Protein AF-A0A317D4A7-F1 (afdb_monomer_lite)

pLDDT: mean 73.45, std 16.97, range [41.97, 97.81]

Organism: NCBI:txid2202421

Structure (mmCIF, N/CA/C/O backbone):
data_AF-A0A317D4A7-F1
#
_entry.id   AF-A0A317D4A7-F1
#
loop_
_atom_site.group_PDB
_atom_site.id
_atom_site.type_sym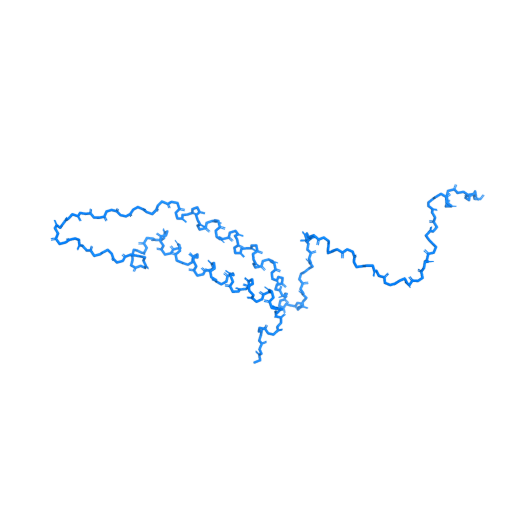bol
_atom_site.label_atom_id
_atom_site.label_alt_id
_atom_site.label_comp_id
_atom_site.label_asym_id
_atom_site.label_entity_id
_atom_site.label_seq_id
_atom_site.pdbx_PDB_ins_code
_atom_site.Cartn_x
_atom_site.Cartn_y
_atom_site.Cartn_z
_atom_site.occupancy
_atom_site.B_iso_or_equiv
_atom_site.auth_seq_id
_atom_site.auth_comp_id
_atom_site.auth_asym_id
_atom_site.auth_atom_id
_atom_site.pdbx_PDB_model_num
ATOM 1 N N . MET A 1 1 ? -6.565 1.800 -26.435 1.00 41.97 1 MET A N 1
ATOM 2 C CA . MET A 1 1 ? -5.123 1.531 -26.648 1.00 41.97 1 MET A CA 1
ATOM 3 C C . MET A 1 1 ? -4.598 0.991 -25.327 1.00 41.97 1 MET A C 1
ATOM 5 O O . MET A 1 1 ? -4.906 1.584 -24.308 1.00 41.97 1 MET A O 1
ATOM 9 N N . ASN A 1 2 ? -3.990 -0.195 -25.302 1.00 51.84 2 ASN A N 1
ATOM 10 C CA . ASN A 1 2 ? -3.835 -0.979 -24.070 1.00 51.84 2 ASN A CA 1
ATOM 11 C C . ASN A 1 2 ? -2.650 -0.459 -23.227 1.00 51.84 2 ASN A C 1
ATOM 13 O O . ASN A 1 2 ? -1.534 -0.944 -23.383 1.00 51.84 2 ASN A O 1
ATOM 17 N N . GLU A 1 3 ? -2.873 0.537 -22.365 1.00 59.91 3 GLU A N 1
ATOM 18 C CA . GLU A 1 3 ? -1.849 1.152 -21.492 1.00 59.91 3 GLU A CA 1
ATOM 19 C C . GLU A 1 3 ? -1.125 0.131 -20.596 1.00 59.91 3 GLU A C 1
ATOM 21 O O . GLU A 1 3 ? 0.041 0.304 -20.255 1.00 59.91 3 GLU A O 1
ATOM 26 N N . LEU A 1 4 ? -1.756 -1.012 -20.309 1.00 58.47 4 LEU A N 1
ATOM 27 C CA . LEU A 1 4 ? -1.154 -2.125 -19.569 1.00 58.47 4 LEU A CA 1
ATOM 28 C C . LEU A 1 4 ? -0.111 -2.918 -20.378 1.00 58.47 4 LEU A C 1
ATOM 30 O O . LEU A 1 4 ? 0.646 -3.707 -19.807 1.00 58.47 4 LEU A O 1
ATOM 34 N N . ALA A 1 5 ? -0.043 -2.747 -21.704 1.00 60.28 5 ALA A N 1
ATOM 35 C CA . ALA A 1 5 ? 0.919 -3.444 -22.565 1.00 60.28 5 ALA A CA 1
ATOM 36 C C . ALA A 1 5 ? 2.378 -3.060 -22.268 1.00 60.28 5 ALA A C 1
ATOM 38 O O . ALA A 1 5 ? 3.282 -3.817 -22.611 1.00 60.28 5 ALA A O 1
ATOM 39 N N . GLN A 1 6 ? 2.607 -1.930 -21.591 1.00 76.19 6 GLN A N 1
ATOM 40 C CA . GLN A 1 6 ? 3.945 -1.499 -21.194 1.00 76.19 6 GLN A CA 1
ATOM 41 C C . GLN A 1 6 ? 4.535 -2.315 -20.034 1.00 76.19 6 GLN A C 1
ATOM 43 O O . GLN A 1 6 ? 5.753 -2.305 -19.854 1.00 76.19 6 GLN A O 1
ATOM 48 N N . PHE A 1 7 ? 3.706 -3.005 -19.244 1.00 84.12 7 PHE A N 1
ATOM 49 C CA . PHE A 1 7 ? 4.157 -3.783 -18.091 1.00 84.12 7 PHE A CA 1
ATOM 50 C C . PHE A 1 7 ? 4.328 -5.255 -18.450 1.00 84.12 7 PHE A C 1
ATOM 52 O O . PHE A 1 7 ? 3.414 -5.888 -18.996 1.00 84.12 7 PHE A O 1
ATOM 59 N N . ASN A 1 8 ? 5.487 -5.812 -18.099 1.00 88.50 8 ASN A N 1
ATOM 60 C CA . ASN A 1 8 ? 5.727 -7.247 -18.213 1.00 88.50 8 ASN A CA 1
ATOM 61 C C . ASN A 1 8 ? 4.857 -8.035 -17.199 1.00 88.50 8 ASN A C 1
ATOM 63 O O . ASN A 1 8 ? 4.294 -7.439 -16.279 1.00 88.50 8 ASN A O 1
ATOM 67 N N . PRO A 1 9 ? 4.727 -9.371 -17.327 1.00 89.62 9 PRO A N 1
ATOM 68 C CA . PRO A 1 9 ? 3.865 -10.153 -16.439 1.00 89.62 9 PRO A CA 1
ATOM 69 C C . PRO A 1 9 ? 4.173 -9.998 -14.942 1.00 89.62 9 PRO A C 1
ATOM 71 O O . PRO A 1 9 ? 3.247 -9.923 -14.143 1.00 89.62 9 PRO A O 1
ATOM 74 N N . ALA A 1 10 ? 5.448 -9.897 -14.555 1.00 88.56 10 ALA A N 1
ATOM 75 C CA . ALA A 1 10 ? 5.834 -9.716 -13.155 1.00 88.56 10 ALA A CA 1
ATOM 76 C C . ALA A 1 10 ? 5.484 -8.309 -12.637 1.00 88.56 10 ALA A C 1
ATOM 78 O O . ALA A 1 10 ? 4.985 -8.165 -11.525 1.00 88.56 10 ALA A O 1
ATOM 79 N N . GLU A 1 11 ? 5.686 -7.275 -13.457 1.00 90.62 11 GLU A N 1
ATOM 80 C CA . GLU A 1 11 ? 5.295 -5.895 -13.141 1.00 90.62 11 GLU A CA 1
ATOM 81 C C . GLU A 1 11 ? 3.773 -5.763 -12.970 1.00 90.62 11 GLU A C 1
ATOM 83 O O . GLU A 1 11 ? 3.320 -5.019 -12.109 1.00 90.62 11 GLU A O 1
ATOM 88 N N . ARG A 1 12 ? 2.970 -6.520 -13.728 1.00 92.75 12 ARG A N 1
ATOM 89 C CA . ARG A 1 12 ? 1.504 -6.518 -13.574 1.00 92.75 12 ARG A CA 1
ATOM 90 C C . ARG A 1 12 ? 1.051 -7.078 -12.229 1.00 92.75 12 ARG A C 1
ATOM 92 O O . ARG A 1 12 ? 0.163 -6.498 -11.620 1.00 92.75 12 ARG A O 1
ATOM 99 N N . VAL A 1 13 ? 1.678 -8.157 -11.758 1.00 94.44 13 VAL A N 1
ATOM 100 C CA . VAL A 1 13 ? 1.389 -8.718 -10.426 1.00 94.44 13 VAL A CA 1
ATOM 101 C C . VAL A 1 13 ? 1.747 -7.706 -9.339 1.00 94.44 13 VAL A C 1
ATOM 103 O O . VAL A 1 13 ? 0.955 -7.457 -8.441 1.00 94.44 13 VAL A O 1
ATOM 106 N N . ILE A 1 14 ? 2.911 -7.060 -9.449 1.00 94.00 14 ILE A N 1
ATOM 107 C CA . ILE A 1 14 ? 3.328 -6.011 -8.507 1.00 94.00 14 ILE A CA 1
ATOM 108 C C . ILE A 1 14 ? 2.334 -4.843 -8.503 1.00 94.00 14 ILE A C 1
ATOM 110 O O . ILE A 1 14 ? 2.005 -4.328 -7.437 1.00 94.00 14 ILE A O 1
ATOM 114 N N . LEU A 1 15 ? 1.864 -4.423 -9.680 1.00 93.94 15 LEU A N 1
ATOM 115 C CA . LEU A 1 15 ? 0.864 -3.368 -9.812 1.00 93.94 15 LEU A CA 1
ATOM 116 C C . LEU A 1 15 ? -0.456 -3.761 -9.141 1.00 93.94 15 LEU A C 1
ATOM 118 O O . LEU A 1 15 ? -1.020 -2.958 -8.408 1.00 93.94 15 LEU A O 1
ATOM 122 N N . GLU A 1 16 ? -0.919 -4.994 -9.342 1.00 95.94 16 GLU A N 1
ATOM 123 C CA . GLU A 1 16 ? -2.133 -5.497 -8.698 1.00 95.94 16 GLU A CA 1
ATOM 124 C C . GLU A 1 16 ? -2.004 -5.512 -7.169 1.00 95.94 16 GLU A C 1
ATOM 126 O O . GLU A 1 16 ? -2.894 -5.029 -6.468 1.00 95.94 16 GLU A O 1
ATOM 131 N N . GLU A 1 17 ? -0.879 -5.992 -6.633 1.00 96.94 17 GLU A N 1
ATOM 132 C CA . GLU A 1 17 ? -0.645 -5.960 -5.186 1.00 96.94 17 GLU A CA 1
ATOM 133 C C . GLU A 1 17 ? -0.536 -4.524 -4.653 1.00 96.94 17 GLU A C 1
ATOM 135 O O . GLU A 1 17 ? -1.017 -4.238 -3.557 1.00 96.94 17 GLU A O 1
ATOM 140 N N . ALA A 1 18 ? 0.031 -3.592 -5.427 1.00 96.69 18 ALA A N 1
ATOM 141 C CA . ALA A 1 18 ? 0.047 -2.178 -5.062 1.00 96.69 18 ALA A CA 1
ATOM 142 C C . ALA A 1 18 ? -1.377 -1.602 -4.967 1.00 96.69 18 ALA A C 1
ATOM 144 O O . ALA A 1 18 ? -1.684 -0.925 -3.987 1.00 96.69 18 ALA A O 1
ATOM 145 N N . CYS A 1 19 ? -2.261 -1.920 -5.921 1.00 96.88 19 CYS A N 1
ATOM 146 C CA . CYS A 1 19 ? -3.672 -1.524 -5.866 1.00 96.88 19 CYS A CA 1
ATOM 147 C C . CYS A 1 19 ? -4.370 -2.085 -4.621 1.00 96.88 19 CYS A C 1
ATOM 149 O O . CYS A 1 19 ? -4.988 -1.331 -3.879 1.00 96.88 19 CYS A O 1
ATOM 151 N N . ARG A 1 20 ? -4.185 -3.374 -4.310 1.00 97.06 20 ARG A N 1
ATOM 152 C CA . ARG A 1 20 ? -4.785 -3.988 -3.111 1.00 97.06 20 ARG A CA 1
ATOM 153 C C . ARG A 1 20 ? -4.314 -3.345 -1.805 1.00 97.06 20 ARG A C 1
ATOM 155 O O . ARG A 1 20 ? -5.070 -3.296 -0.837 1.00 97.06 20 ARG A O 1
ATOM 162 N N . ILE A 1 21 ? -3.059 -2.894 -1.742 1.00 97.81 21 ILE A N 1
ATOM 163 C CA . ILE A 1 21 ? -2.551 -2.167 -0.570 1.00 97.81 21 ILE A CA 1
ATOM 164 C C . ILE A 1 21 ? -3.151 -0.763 -0.499 1.00 97.81 21 ILE A C 1
ATOM 166 O O .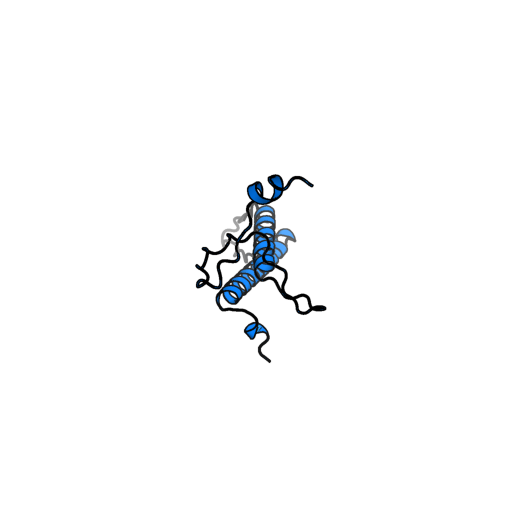 ILE A 1 21 ? -3.477 -0.324 0.601 1.00 97.81 21 ILE A O 1
ATOM 170 N N . ALA A 1 22 ? -3.325 -0.079 -1.632 1.00 97.12 22 ALA A N 1
ATOM 171 C CA . ALA A 1 22 ? -4.010 1.211 -1.665 1.00 97.12 22 ALA A CA 1
ATOM 172 C C . ALA A 1 22 ? -5.449 1.089 -1.131 1.00 97.12 22 ALA A C 1
ATOM 174 O O . ALA A 1 22 ? -5.794 1.787 -0.183 1.00 97.12 22 ALA A O 1
ATOM 175 N N . ASP A 1 23 ? -6.221 0.107 -1.607 1.00 95.81 23 ASP A N 1
ATOM 176 C CA . ASP A 1 23 ? -7.593 -0.136 -1.130 1.00 95.81 23 ASP A CA 1
ATOM 177 C C . ASP A 1 23 ? -7.642 -0.412 0.388 1.00 95.81 23 ASP A C 1
ATOM 179 O O . ASP A 1 23 ? -8.553 0.010 1.110 1.00 95.81 23 ASP A O 1
ATOM 183 N N . ARG A 1 24 ? -6.641 -1.132 0.911 1.00 93.50 24 ARG A N 1
ATOM 184 C CA . ARG A 1 24 ? -6.540 -1.420 2.347 1.00 93.50 24 ARG A CA 1
ATOM 185 C C . ARG A 1 24 ? -6.149 -0.186 3.163 1.00 93.50 24 ARG A C 1
ATOM 187 O O . ARG A 1 24 ? -6.617 -0.051 4.291 1.00 93.50 24 ARG A O 1
ATOM 194 N N . LEU A 1 25 ? -5.335 0.713 2.613 1.00 95.00 25 LEU A N 1
ATOM 195 C CA . LEU A 1 25 ? -5.027 1.998 3.241 1.00 95.00 25 LEU A CA 1
ATOM 196 C C . LEU A 1 25 ? -6.259 2.897 3.309 1.00 95.00 25 LEU A C 1
ATOM 198 O O . LEU A 1 25 ? -6.496 3.460 4.371 1.00 95.00 25 LEU A O 1
ATOM 202 N N . ASP A 1 26 ? -7.074 2.959 2.254 1.00 92.88 26 ASP A N 1
ATOM 203 C CA . ASP A 1 26 ? -8.346 3.700 2.271 1.00 92.88 26 ASP A CA 1
ATOM 204 C C . ASP A 1 26 ? -9.277 3.163 3.362 1.00 92.88 26 ASP A C 1
ATOM 206 O O . ASP A 1 26 ? -9.916 3.900 4.111 1.00 92.88 26 ASP A O 1
ATOM 210 N N . THR A 1 27 ? -9.293 1.842 3.495 1.00 88.44 27 THR A N 1
ATOM 211 C CA . THR A 1 27 ? -10.044 1.142 4.529 1.00 88.44 27 THR A CA 1
ATOM 212 C C . THR A 1 27 ? -9.531 1.478 5.940 1.00 88.44 27 THR A C 1
ATOM 214 O O . THR A 1 27 ? -10.325 1.687 6.851 1.00 88.44 27 THR A O 1
ATOM 217 N N . LEU A 1 28 ? -8.211 1.556 6.144 1.00 88.50 28 LEU A N 1
ATOM 218 C CA . LEU A 1 28 ? -7.613 1.970 7.421 1.00 88.50 28 LEU A CA 1
ATOM 219 C C . LEU A 1 28 ? -7.826 3.463 7.712 1.00 88.50 28 LEU A C 1
ATOM 221 O O . LEU A 1 28 ? -7.964 3.845 8.872 1.00 88.50 28 LEU A O 1
ATOM 225 N N . ASP A 1 29 ? -7.873 4.309 6.688 1.00 89.81 29 ASP A N 1
ATOM 226 C CA . ASP A 1 29 ? -8.120 5.743 6.834 1.00 89.81 29 ASP A CA 1
ATOM 227 C C . ASP A 1 29 ? -9.550 6.034 7.309 1.00 89.81 29 ASP A C 1
ATOM 229 O O . ASP A 1 29 ? -9.749 6.813 8.245 1.00 89.81 29 ASP A O 1
ATOM 233 N N . GLN A 1 30 ? -10.546 5.313 6.781 1.00 85.38 30 GLN A N 1
ATOM 234 C CA . GLN A 1 30 ? -11.938 5.375 7.270 1.00 85.38 30 GLN A CA 1
ATOM 235 C C . GLN A 1 30 ? -12.040 5.096 8.776 1.00 85.38 30 GLN A C 1
ATOM 237 O O . GLN A 1 30 ? -12.895 5.612 9.487 1.00 85.38 30 GLN A O 1
ATOM 242 N N . VAL A 1 31 ? -11.114 4.312 9.302 1.00 81.69 31 VAL A N 1
ATOM 243 C CA . VAL A 1 31 ? -11.159 3.830 10.683 1.00 81.69 31 VAL A CA 1
ATOM 244 C C . VAL A 1 31 ? -10.475 4.795 11.600 1.00 81.69 31 VAL A C 1
ATOM 246 O O . VAL A 1 31 ? -10.986 5.114 12.669 1.00 81.69 31 VAL A O 1
ATOM 249 N N . LEU A 1 32 ? -9.311 5.266 11.168 1.00 82.81 32 LEU A N 1
ATOM 250 C CA . LEU A 1 32 ? -8.575 6.297 11.872 1.00 82.81 32 LEU A CA 1
ATOM 251 C C . LEU A 1 32 ? -9.358 7.613 11.900 1.00 82.81 32 LEU A C 1
ATOM 253 O O . LEU A 1 32 ? -9.246 8.353 12.874 1.00 82.81 32 LEU A O 1
ATOM 257 N N . SER A 1 33 ? -10.181 7.879 10.883 1.00 84.56 33 SER A N 1
ATOM 258 C CA . SER A 1 33 ? -11.102 9.020 10.853 1.00 84.56 33 SER A CA 1
ATOM 259 C C . SER A 1 33 ? -12.376 8.811 11.684 1.00 84.56 33 SER A C 1
ATOM 261 O O . SER A 1 33 ? -13.115 9.768 11.911 1.00 84.56 33 SER A O 1
ATOM 263 N N . GLY A 1 34 ? -12.608 7.602 12.207 1.00 71.25 34 GLY A N 1
ATOM 264 C CA . GLY A 1 34 ? -13.751 7.294 13.063 1.00 71.25 34 GLY A CA 1
ATOM 265 C C . GLY A 1 34 ? -15.062 7.066 12.308 1.00 71.25 34 GLY A C 1
ATOM 266 O O . GLY A 1 34 ? -16.124 7.093 12.934 1.00 71.25 34 GLY A O 1
ATOM 267 N N . ASP A 1 35 ? -15.020 6.817 10.995 1.00 69.88 35 ASP A N 1
ATOM 268 C CA . ASP A 1 35 ? -16.191 6.40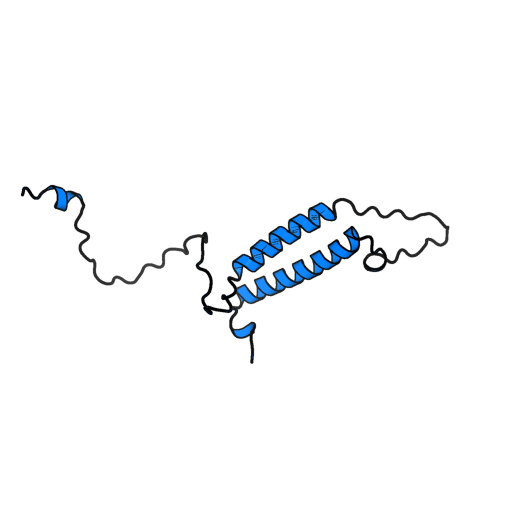6 10.221 1.00 69.88 35 ASP A CA 1
ATOM 269 C C . ASP A 1 35 ? -16.558 4.947 10.542 1.00 69.88 35 ASP A C 1
ATOM 271 O O . ASP A 1 35 ? -16.208 3.983 9.856 1.00 69.88 35 ASP A O 1
ATOM 275 N N . ALA A 1 36 ? -17.295 4.784 11.641 1.00 54.41 36 ALA A N 1
ATOM 276 C CA . ALA A 1 36 ? -17.772 3.495 12.129 1.00 54.41 36 ALA A CA 1
ATOM 277 C C . ALA A 1 36 ? -18.723 2.783 11.146 1.00 54.41 36 ALA A C 1
ATOM 279 O O . ALA A 1 36 ? -18.940 1.574 11.271 1.00 54.41 36 ALA A O 1
ATOM 280 N N . SER A 1 37 ? -19.294 3.501 10.168 1.00 57.25 37 SER A N 1
ATOM 281 C CA . SER A 1 37 ? -20.247 2.931 9.211 1.00 57.25 37 SER A CA 1
ATOM 282 C C . SER A 1 37 ? -19.581 2.035 8.158 1.00 57.25 37 SER A C 1
ATOM 284 O O . SER A 1 37 ? -20.238 1.133 7.627 1.00 57.25 37 SER A O 1
ATOM 286 N N . GLY A 1 38 ? -18.278 2.227 7.914 1.00 51.62 38 GLY A N 1
ATOM 287 C CA . GLY A 1 38 ? -17.509 1.496 6.906 1.00 51.62 38 GLY A CA 1
ATOM 288 C C . GLY A 1 38 ? -17.030 0.103 7.332 1.00 51.62 38 GLY A C 1
ATOM 289 O O . GLY A 1 38 ? -16.812 -0.747 6.469 1.00 51.62 38 GLY A O 1
ATOM 290 N N . TRP A 1 39 ? -16.892 -0.177 8.638 1.00 55.19 39 TRP A N 1
ATOM 291 C CA . TRP A 1 39 ? -16.100 -1.337 9.089 1.00 55.19 39 TRP A CA 1
ATOM 292 C C . TRP A 1 39 ? -16.833 -2.454 9.824 1.00 55.19 39 TRP A C 1
ATOM 294 O O . TRP A 1 39 ? -16.534 -3.624 9.589 1.00 55.19 39 TRP A O 1
ATOM 304 N N . MET A 1 40 ? -17.818 -2.154 10.670 1.00 50.47 40 MET A N 1
ATOM 305 C CA . MET A 1 40 ? -18.566 -3.203 11.368 1.00 50.47 40 MET A CA 1
ATOM 306 C C . MET A 1 40 ? -20.007 -2.783 11.626 1.00 50.47 40 MET A C 1
ATOM 308 O O . MET A 1 40 ? -20.295 -1.867 12.388 1.00 50.47 40 MET A O 1
ATOM 312 N N . ARG A 1 41 ? -20.944 -3.541 11.051 1.00 50.94 41 ARG A N 1
ATOM 313 C CA . ARG A 1 41 ? -22.351 -3.491 11.449 1.00 50.94 41 ARG A CA 1
ATOM 314 C C . ARG A 1 41 ? -22.525 -4.398 12.667 1.00 50.94 41 ARG A C 1
ATOM 316 O O . ARG A 1 41 ? -22.813 -5.585 12.526 1.00 50.94 41 ARG A O 1
ATOM 323 N N . LEU A 1 42 ? -22.297 -3.859 13.862 1.00 51.78 42 LEU A N 1
ATOM 324 C CA . LEU A 1 42 ? -22.589 -4.562 15.112 1.00 51.78 42 LEU A CA 1
ATOM 325 C C . LEU A 1 42 ? -24.103 -4.800 15.197 1.00 51.78 42 LEU A C 1
ATOM 327 O O . LEU A 1 42 ? -24.892 -3.863 15.311 1.00 51.78 42 LEU A O 1
ATOM 331 N N . LYS A 1 43 ? -24.530 -6.063 15.101 1.00 51.94 43 LYS A N 1
ATOM 332 C CA . LYS A 1 43 ? -25.894 -6.445 15.479 1.00 51.94 43 LYS A CA 1
ATOM 333 C C . LYS A 1 43 ? -25.962 -6.407 17.002 1.00 51.94 43 LYS A C 1
ATOM 335 O O . LYS A 1 43 ? -25.195 -7.110 17.652 1.00 51.94 43 LYS A O 1
ATOM 340 N N . GLN A 1 44 ? -26.858 -5.589 17.551 1.00 53.22 44 GLN A N 1
ATOM 341 C CA . GLN A 1 44 ? -27.122 -5.588 18.988 1.00 53.22 44 GLN A CA 1
ATOM 342 C C . GLN A 1 44 ? -27.542 -6.996 19.430 1.00 53.22 44 GLN A C 1
ATOM 344 O O . GLN A 1 44 ? -28.358 -7.641 18.764 1.00 53.22 44 GLN A O 1
ATOM 349 N N . SER A 1 45 ? -26.958 -7.477 20.529 1.00 49.97 45 SER A N 1
ATOM 350 C CA . SER A 1 45 ? -27.429 -8.689 21.199 1.00 49.97 45 SER A CA 1
ATOM 351 C C . SER A 1 45 ? -28.869 -8.463 21.665 1.00 49.97 45 SER A C 1
ATOM 353 O O . SER A 1 45 ? -29.180 -7.381 22.165 1.00 49.97 45 SER A O 1
ATOM 355 N N . GLN A 1 46 ? -29.749 -9.461 21.517 1.00 58.50 46 GLN A N 1
ATOM 356 C CA . GLN A 1 46 ? -31.154 -9.358 21.951 1.00 58.50 46 GLN A CA 1
ATOM 357 C C . GLN A 1 46 ? -31.294 -9.070 23.459 1.00 58.50 46 GLN A C 1
ATOM 359 O O . GLN A 1 46 ? -32.335 -8.577 23.882 1.00 58.50 46 GLN A O 1
ATOM 364 N N . ASP A 1 47 ? -30.228 -9.291 24.235 1.00 66.44 47 ASP A N 1
ATOM 365 C CA . ASP A 1 47 ? -30.194 -9.128 25.692 1.00 66.44 47 ASP A CA 1
ATOM 366 C C . ASP A 1 47 ? -29.636 -7.769 26.167 1.00 66.44 47 ASP A C 1
ATOM 368 O O . ASP A 1 47 ? -29.475 -7.552 27.366 1.00 66.44 47 ASP A O 1
ATOM 372 N N . GLY A 1 48 ? -29.325 -6.838 25.254 1.00 59.41 48 GLY A N 1
ATOM 373 C CA . GLY A 1 48 ? -28.918 -5.469 25.609 1.00 59.41 48 GLY A CA 1
ATOM 374 C C . GLY A 1 48 ? -27.513 -5.323 26.211 1.00 59.41 48 GLY A C 1
ATOM 375 O O . GLY A 1 48 ? -27.180 -4.253 26.717 1.00 59.41 48 GLY A O 1
ATOM 376 N N . SER A 1 49 ? -26.673 -6.361 26.156 1.00 65.94 49 SER A N 1
ATOM 377 C CA . SER A 1 49 ? -25.271 -6.262 26.565 1.00 65.94 49 SER A CA 1
ATOM 378 C C . SER A 1 49 ? -24.441 -5.484 25.535 1.00 65.94 49 SER A C 1
ATOM 380 O O . SER A 1 49 ? -24.476 -5.759 24.334 1.00 65.94 49 SER A O 1
ATOM 382 N N . GLU A 1 50 ? -23.700 -4.487 26.018 1.00 60.94 50 GLU A N 1
ATOM 383 C CA . GLU A 1 50 ? -22.781 -3.669 25.225 1.00 60.94 50 GLU A CA 1
ATOM 384 C C . GLU A 1 50 ? -21.643 -4.540 24.663 1.00 60.94 50 GLU A C 1
ATOM 386 O O . GLU A 1 50 ? -20.995 -5.289 25.397 1.00 60.94 50 GLU A O 1
ATOM 391 N N . VAL A 1 51 ? -21.413 -4.469 23.348 1.00 61.06 51 VAL A N 1
ATOM 392 C CA . VAL A 1 51 ? -20.317 -5.179 22.673 1.00 61.06 51 VAL A CA 1
ATOM 393 C C . VAL A 1 51 ? -19.235 -4.165 22.324 1.00 61.06 51 VAL A C 1
ATOM 395 O O . VAL A 1 51 ? -19.356 -3.428 21.346 1.00 61.06 51 VAL A O 1
ATOM 398 N N . THR A 1 52 ? -18.167 -4.142 23.118 1.00 56.84 52 THR A N 1
ATOM 399 C CA . THR A 1 52 ? -16.989 -3.306 22.862 1.00 56.84 52 THR A CA 1
ATOM 400 C C . THR A 1 52 ? -16.048 -4.017 21.895 1.00 56.84 52 THR A C 1
ATOM 402 O O . THR A 1 52 ? -15.519 -5.084 22.206 1.00 56.84 52 THR A O 1
ATOM 405 N N . VAL A 1 53 ? -15.819 -3.423 20.722 1.00 59.50 53 VAL A N 1
ATOM 406 C CA . VAL A 1 53 ? -14.799 -3.868 19.762 1.00 59.50 53 VAL A CA 1
ATOM 407 C C . VAL A 1 53 ? -13.667 -2.850 19.767 1.00 59.50 53 VAL A C 1
ATOM 409 O O . VAL A 1 53 ? -13.839 -1.727 19.299 1.00 59.50 53 VAL A O 1
ATOM 412 N N . THR A 1 54 ? -12.511 -3.243 20.295 1.00 60.41 54 THR A N 1
ATOM 413 C CA . THR A 1 54 ? -11.303 -2.411 20.287 1.00 60.41 54 THR A CA 1
ATOM 414 C C . THR A 1 54 ? -10.436 -2.796 19.095 1.00 60.41 54 THR A C 1
ATOM 416 O O . THR A 1 54 ? -10.035 -3.950 18.956 1.00 60.41 54 THR A O 1
ATOM 419 N N . LEU A 1 55 ? -10.150 -1.829 18.225 1.00 64.94 55 LEU A N 1
ATOM 420 C CA . LEU A 1 55 ? -9.225 -1.987 17.104 1.00 64.94 55 LEU A CA 1
ATOM 421 C C . LEU A 1 55 ? -7.888 -1.349 17.474 1.00 64.94 55 LEU A C 1
ATOM 42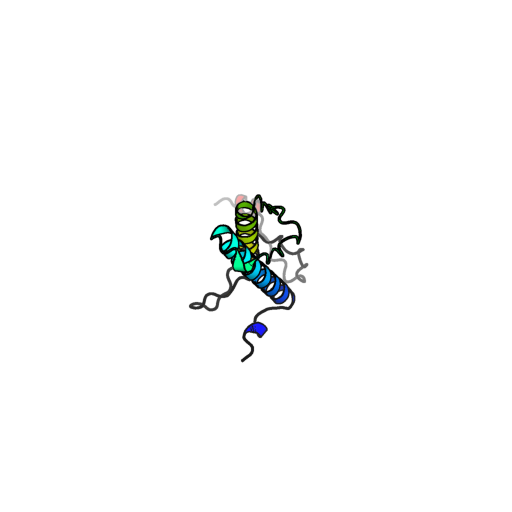3 O O . LEU A 1 55 ? -7.635 -0.177 17.196 1.00 64.94 55 LEU A O 1
ATOM 427 N N . ASP A 1 56 ? -7.038 -2.131 18.129 1.00 66.06 56 ASP A N 1
ATOM 428 C CA . ASP A 1 56 ? -5.698 -1.688 18.493 1.00 66.06 56 ASP A CA 1
ATOM 429 C C . ASP A 1 56 ? -4.780 -1.625 17.261 1.00 66.06 56 ASP A C 1
ATOM 431 O O . ASP A 1 56 ? -4.912 -2.388 16.305 1.00 66.06 56 ASP A O 1
ATOM 435 N N . ASN A 1 57 ? -3.804 -0.715 17.294 1.00 78.81 57 ASN A N 1
ATOM 436 C CA . ASN A 1 57 ? -2.704 -0.612 16.325 1.00 78.81 57 ASN A CA 1
ATOM 437 C C . ASN A 1 57 ? -3.054 -0.255 14.865 1.00 78.81 57 ASN A C 1
ATOM 439 O O . ASN A 1 57 ? -2.145 -0.263 14.032 1.00 78.81 57 ASN A O 1
ATOM 443 N N . ALA A 1 58 ? -4.284 0.161 14.543 1.00 81.94 58 ALA A N 1
ATOM 444 C CA . ALA A 1 58 ? -4.671 0.552 13.177 1.00 81.94 58 ALA A CA 1
ATOM 445 C C . ALA A 1 58 ? -3.711 1.580 12.533 1.00 81.94 58 ALA A C 1
ATOM 447 O O . ALA A 1 58 ? -3.338 1.458 11.366 1.00 81.94 58 ALA A O 1
ATOM 448 N N . LEU A 1 59 ? -3.218 2.549 13.315 1.00 84.06 59 LEU A N 1
ATOM 449 C CA . LEU A 1 59 ? -2.257 3.554 12.841 1.00 84.06 59 LEU A CA 1
ATOM 450 C C . LEU A 1 59 ? -0.877 2.957 12.519 1.00 84.06 59 LEU A C 1
ATOM 452 O O . LEU A 1 59 ? -0.194 3.414 11.602 1.00 84.06 59 LEU A O 1
ATOM 456 N N . SER A 1 60 ? -0.446 1.954 13.286 1.00 88.62 60 SER A N 1
ATOM 457 C CA . SER A 1 60 ? 0.817 1.252 13.041 1.00 88.62 60 SER A CA 1
ATOM 458 C C . SER A 1 60 ? 0.736 0.457 11.741 1.00 88.62 60 SER A C 1
ATOM 460 O O . SER A 1 60 ? 1.611 0.588 10.886 1.00 88.62 60 SER A O 1
ATOM 462 N N . GLU A 1 61 ? -0.357 -0.285 11.552 1.00 90.19 61 GLU A N 1
ATOM 463 C CA . GLU A 1 61 ? -0.625 -1.047 10.330 1.00 90.19 61 GLU A CA 1
ATOM 464 C C . GLU A 1 61 ? -0.706 -0.141 9.096 1.00 90.19 61 GLU A C 1
ATOM 466 O O . GLU A 1 61 ? -0.079 -0.430 8.076 1.00 90.19 61 GLU A O 1
ATOM 471 N N . ALA A 1 62 ? -1.373 1.013 9.203 1.00 93.06 62 ALA A N 1
ATOM 472 C CA . ALA A 1 62 ? -1.440 1.991 8.116 1.00 93.06 62 ALA A CA 1
ATOM 473 C C . ALA A 1 62 ? -0.044 2.475 7.698 1.00 93.06 62 ALA A C 1
ATOM 475 O O . ALA A 1 62 ? 0.296 2.501 6.515 1.00 93.06 62 ALA A O 1
ATOM 476 N N . ARG A 1 63 ? 0.827 2.788 8.665 1.00 95.06 63 ARG A N 1
ATOM 477 C CA . ARG A 1 63 ? 2.213 3.190 8.374 1.00 95.06 63 ARG A CA 1
ATOM 478 C C . ARG A 1 63 ? 3.019 2.069 7.723 1.00 95.06 63 ARG A C 1
ATOM 480 O O . ARG A 1 63 ? 3.810 2.336 6.816 1.00 95.06 63 ARG A O 1
ATOM 487 N N . GLN A 1 64 ? 2.843 0.827 8.170 1.00 96.06 64 GLN A N 1
ATOM 488 C CA . GLN A 1 64 ? 3.520 -0.325 7.574 1.00 96.06 64 GLN A CA 1
ATOM 489 C C . GLN A 1 64 ? 3.079 -0.533 6.123 1.00 96.06 64 GLN A C 1
ATOM 491 O O . GLN A 1 64 ? 3.925 -0.625 5.233 1.00 96.06 64 GLN A O 1
ATOM 496 N N . GLN A 1 65 ? 1.773 -0.511 5.862 1.00 96.50 65 GLN A N 1
ATOM 497 C CA . GLN A 1 65 ? 1.221 -0.669 4.518 1.00 96.50 65 GLN A CA 1
ATOM 498 C C . GLN A 1 65 ? 1.633 0.468 3.579 1.00 96.50 65 GLN A C 1
ATOM 500 O O . GLN A 1 65 ? 2.035 0.199 2.448 1.00 96.50 65 GLN A O 1
ATOM 505 N N . ALA A 1 66 ? 1.659 1.716 4.054 1.00 97.06 66 ALA A N 1
ATOM 506 C CA . ALA A 1 66 ? 2.144 2.855 3.274 1.00 97.06 66 ALA A CA 1
ATOM 507 C C . ALA A 1 66 ? 3.614 2.687 2.848 1.00 97.06 66 ALA A C 1
ATOM 509 O O . ALA A 1 66 ? 3.986 2.997 1.713 1.00 97.06 66 ALA A O 1
ATOM 510 N N . ASN A 1 67 ? 4.458 2.139 3.730 1.00 97.44 67 ASN A N 1
ATOM 511 C CA . ASN A 1 67 ? 5.847 1.834 3.392 1.00 97.44 67 ASN A CA 1
ATOM 512 C C . ASN A 1 67 ? 5.960 0.726 2.337 1.00 97.44 67 ASN A C 1
ATOM 514 O O . ASN A 1 67 ? 6.774 0.851 1.420 1.00 97.44 67 ASN A O 1
ATOM 518 N N . VAL A 1 68 ? 5.146 -0.329 2.433 1.00 96.75 68 VAL A N 1
ATOM 519 C CA . VAL A 1 68 ? 5.123 -1.403 1.427 1.00 96.75 68 VAL A CA 1
ATOM 520 C C . VAL A 1 68 ? 4.631 -0.871 0.080 1.00 96.75 68 VAL A C 1
ATOM 522 O O . VAL A 1 68 ? 5.286 -1.108 -0.934 1.00 96.75 68 VAL A O 1
ATOM 525 N N . LEU A 1 69 ? 3.557 -0.075 0.055 1.00 97.38 69 LEU A N 1
ATOM 526 C CA . LEU A 1 69 ? 3.046 0.552 -1.167 1.00 97.38 69 LEU A CA 1
ATOM 527 C C . LEU A 1 69 ? 4.131 1.382 -1.862 1.00 97.38 69 LEU A C 1
ATOM 529 O O . LEU A 1 69 ? 4.385 1.211 -3.055 1.00 97.38 69 LEU A O 1
ATOM 533 N N . LYS A 1 70 ? 4.838 2.225 -1.100 1.00 95.44 70 LYS A N 1
ATOM 534 C CA . LYS A 1 70 ? 5.965 3.018 -1.607 1.00 95.44 70 LYS A CA 1
ATOM 535 C C . LYS A 1 70 ? 7.040 2.141 -2.256 1.00 95.44 70 LYS A C 1
ATOM 537 O O . LYS A 1 70 ? 7.579 2.511 -3.299 1.00 95.44 70 LYS A O 1
ATOM 542 N N . GLN A 1 71 ? 7.366 0.995 -1.657 1.00 94.06 71 GLN A N 1
ATOM 543 C CA . GLN A 1 71 ? 8.359 0.063 -2.201 1.00 94.06 71 GLN A CA 1
ATOM 544 C C . GLN A 1 71 ? 7.873 -0.613 -3.490 1.00 94.06 71 GLN A C 1
ATOM 546 O O . GLN A 1 71 ? 8.635 -0.676 -4.458 1.00 94.06 71 GLN A O 1
ATOM 551 N N . LEU A 1 72 ? 6.615 -1.067 -3.536 1.00 93.75 72 LEU A N 1
ATOM 552 C CA . LEU A 1 72 ? 6.030 -1.688 -4.729 1.00 93.75 72 LEU A CA 1
ATOM 553 C C . LEU A 1 72 ? 5.982 -0.698 -5.899 1.00 93.75 72 LEU A C 1
ATOM 555 O O . LEU A 1 72 ? 6.487 -1.005 -6.978 1.00 93.75 72 LEU A O 1
ATOM 559 N N . VAL A 1 73 ? 5.495 0.524 -5.672 1.00 92.19 73 VAL A N 1
ATOM 560 C CA . VAL A 1 73 ? 5.441 1.579 -6.700 1.00 92.19 73 VAL A CA 1
ATOM 561 C C . VAL A 1 73 ? 6.842 1.942 -7.201 1.00 92.19 73 VAL A C 1
ATOM 563 O O . VAL A 1 73 ? 7.068 2.031 -8.408 1.00 92.19 73 VAL A O 1
ATOM 566 N N . ALA A 1 74 ? 7.824 2.078 -6.303 1.00 90.62 74 ALA A N 1
ATOM 567 C CA . ALA A 1 74 ? 9.207 2.341 -6.700 1.00 90.62 74 ALA A CA 1
ATOM 568 C C . ALA A 1 74 ? 9.805 1.205 -7.554 1.00 90.62 74 ALA A C 1
ATOM 570 O O . ALA A 1 74 ? 10.620 1.457 -8.447 1.00 90.62 74 ALA A O 1
ATOM 571 N N . SER A 1 75 ? 9.396 -0.044 -7.306 1.00 89.56 75 SER A N 1
ATOM 572 C CA . SER A 1 75 ? 9.869 -1.206 -8.062 1.00 89.56 75 SER A CA 1
ATOM 573 C C . SER A 1 75 ? 9.355 -1.238 -9.508 1.00 89.56 75 SER A C 1
ATOM 575 O O . SER A 1 75 ? 10.089 -1.690 -10.389 1.00 89.56 75 SER A O 1
ATOM 577 N N . LEU A 1 76 ? 8.165 -0.677 -9.768 1.00 89.50 76 LEU A N 1
ATOM 578 C CA . LEU A 1 76 ? 7.553 -0.598 -11.102 1.00 89.50 76 LEU A CA 1
ATOM 579 C C . LEU A 1 76 ? 8.280 0.355 -12.056 1.00 89.50 76 LEU A C 1
ATOM 581 O O . LEU A 1 76 ? 8.155 0.207 -13.270 1.00 89.50 76 LEU A O 1
ATOM 585 N N . ARG A 1 77 ? 9.046 1.325 -11.528 1.00 86.94 77 ARG A N 1
ATOM 586 C CA . ARG A 1 77 ? 9.810 2.311 -12.321 1.00 86.94 77 ARG A CA 1
ATOM 587 C C . ARG A 1 77 ? 8.982 2.938 -13.431 1.00 86.94 77 ARG A C 1
ATOM 589 O O . ARG A 1 77 ? 9.360 2.911 -14.607 1.00 86.94 77 ARG A O 1
ATOM 596 N N . ILE A 1 78 ? 7.847 3.481 -13.019 1.00 84.50 78 ILE A N 1
ATOM 597 C CA . ILE A 1 78 ? 6.920 4.167 -13.907 1.00 84.50 78 ILE A CA 1
ATOM 598 C C . ILE A 1 78 ? 7.712 5.231 -14.693 1.00 84.50 78 ILE A C 1
ATOM 600 O O . ILE A 1 78 ? 8.509 5.958 -14.088 1.00 84.50 78 ILE A O 1
ATOM 604 N N . PRO A 1 79 ? 7.606 5.247 -16.034 1.00 81.06 79 PRO A N 1
ATOM 605 C CA . PRO A 1 79 ? 8.302 6.224 -16.853 1.00 81.06 79 PRO A CA 1
ATOM 606 C C . PRO A 1 79 ? 7.833 7.635 -16.505 1.00 81.06 79 PRO A C 1
ATOM 608 O O . PRO A 1 79 ? 6.661 7.859 -16.223 1.00 81.06 79 PRO A O 1
ATOM 611 N N . ASP A 1 80 ? 8.771 8.574 -16.531 1.00 79.75 80 ASP A N 1
ATOM 612 C CA . ASP A 1 80 ? 8.466 9.992 -16.377 1.00 79.75 80 ASP A CA 1
ATOM 613 C C . ASP A 1 80 ? 7.625 10.483 -17.568 1.00 79.75 80 ASP A C 1
ATOM 615 O O . ASP A 1 80 ? 7.952 10.179 -18.716 1.00 79.75 80 ASP A O 1
ATOM 619 N N . GLU A 1 81 ? 6.559 11.237 -17.299 1.00 76.19 81 GLU A N 1
ATOM 620 C CA . GLU A 1 81 ? 5.628 11.740 -18.318 1.00 76.19 81 GLU A CA 1
ATOM 621 C C . GLU A 1 81 ? 6.319 12.665 -19.327 1.00 76.19 81 GLU A C 1
ATOM 623 O O . GLU A 1 81 ? 5.958 12.682 -20.503 1.00 76.19 81 GLU A O 1
ATOM 628 N N . VAL A 1 82 ? 7.348 13.400 -18.891 1.00 76.38 82 VAL A N 1
ATOM 629 C CA . VAL A 1 82 ? 8.038 14.384 -19.736 1.00 76.38 82 VAL A CA 1
ATOM 630 C C . VAL A 1 82 ? 9.086 13.721 -20.630 1.00 76.38 82 VAL A C 1
ATOM 632 O O . VAL A 1 82 ? 9.181 14.031 -21.816 1.00 76.38 82 VAL A O 1
ATOM 635 N N . SER A 1 83 ? 9.901 12.813 -20.084 1.00 77.44 83 SER A N 1
ATOM 636 C CA . SER A 1 83 ? 10.986 12.177 -20.846 1.00 77.44 83 SER A CA 1
ATOM 637 C C . SER A 1 83 ? 10.634 10.812 -21.445 1.00 77.44 83 SER A C 1
ATOM 639 O O . SER A 1 83 ? 11.375 10.321 -22.300 1.00 77.44 83 SER A O 1
ATOM 641 N N . GLY A 1 84 ? 9.568 10.159 -20.973 1.00 75.62 84 GLY A N 1
ATOM 642 C CA . GLY A 1 84 ? 9.203 8.778 -21.311 1.00 75.62 84 GLY A CA 1
ATOM 643 C C . GLY A 1 84 ? 10.231 7.730 -20.864 1.00 75.62 84 GLY A C 1
ATOM 644 O O . GLY A 1 84 ? 10.082 6.539 -21.151 1.00 75.62 84 GLY A O 1
ATOM 645 N N . LYS A 1 85 ? 11.309 8.142 -20.180 1.00 79.31 85 LYS A N 1
ATOM 646 C CA . LYS A 1 85 ? 12.400 7.255 -19.771 1.00 79.31 85 LYS A CA 1
ATOM 647 C C . LYS A 1 85 ? 12.081 6.640 -18.418 1.00 79.31 85 LYS A C 1
ATOM 649 O O . LYS A 1 85 ? 11.695 7.328 -17.476 1.00 79.31 85 LYS A O 1
ATOM 654 N N . ARG A 1 86 ? 12.305 5.329 -18.304 1.00 80.38 86 ARG A N 1
ATOM 655 C CA . ARG A 1 86 ? 12.204 4.640 -17.015 1.00 80.38 86 ARG A CA 1
ATOM 656 C C . ARG A 1 86 ? 13.413 4.973 -16.138 1.00 80.38 86 ARG A C 1
ATOM 658 O O . ARG A 1 86 ? 14.546 4.929 -16.634 1.00 80.38 86 ARG A O 1
ATOM 665 N N . PRO A 1 87 ? 13.206 5.250 -14.841 1.00 79.81 87 PRO A N 1
ATOM 666 C CA . PRO A 1 87 ? 14.294 5.409 -13.889 1.00 79.81 87 PRO A CA 1
ATOM 667 C C . PRO A 1 87 ? 15.248 4.208 -13.902 1.00 79.81 87 PRO A C 1
ATOM 669 O O . PRO A 1 87 ? 14.835 3.057 -14.043 1.00 79.81 87 PRO A O 1
ATOM 672 N N . GLN A 1 88 ? 16.546 4.456 -13.737 1.00 76.81 88 GLN A N 1
ATOM 673 C CA . GLN A 1 88 ? 17.543 3.386 -13.701 1.00 76.81 88 GLN A CA 1
ATOM 674 C C . GLN A 1 88 ? 17.362 2.490 -12.461 1.00 76.81 88 GLN A C 1
ATOM 676 O O . GLN A 1 88 ? 17.125 2.981 -11.357 1.00 76.81 88 GLN A O 1
ATOM 681 N N . GLN A 1 89 ? 17.558 1.175 -12.624 1.00 69.06 89 GLN A N 1
ATOM 682 C CA . GLN A 1 89 ? 17.649 0.210 -11.520 1.00 69.06 89 GLN A CA 1
ATOM 683 C C . GLN A 1 89 ? 18.783 0.582 -10.559 1.00 69.06 89 GLN A C 1
ATOM 685 O O . GLN A 1 89 ? 19.940 0.248 -10.810 1.00 69.06 89 GLN A O 1
ATOM 690 N N . ARG A 1 90 ? 18.474 1.241 -9.440 1.00 60.31 90 ARG A N 1
ATOM 691 C CA . ARG A 1 90 ? 19.438 1.467 -8.357 1.00 60.31 90 ARG A CA 1
ATOM 692 C C . ARG A 1 90 ? 19.231 0.396 -7.285 1.00 60.31 90 ARG A C 1
ATOM 694 O O . ARG A 1 90 ? 18.170 0.341 -6.680 1.00 60.31 90 ARG A O 1
ATOM 701 N N . GLY A 1 91 ? 20.227 -0.470 -7.082 1.00 60.09 91 GLY A N 1
ATOM 702 C CA . GLY A 1 91 ? 20.271 -1.382 -5.928 1.00 60.09 91 GLY A CA 1
ATOM 703 C C . GLY A 1 91 ? 19.660 -2.779 -6.100 1.00 60.09 91 GLY A C 1
ATOM 704 O O . GLY A 1 91 ? 19.480 -3.472 -5.108 1.00 60.09 91 GLY A O 1
ATOM 705 N N . GLY A 1 92 ? 19.373 -3.234 -7.324 1.00 58.97 92 GLY A N 1
ATOM 706 C CA . GLY A 1 92 ? 19.077 -4.656 -7.543 1.00 58.97 92 GLY A CA 1
ATOM 707 C C . GLY A 1 92 ? 20.319 -5.519 -7.305 1.00 58.97 92 GLY A C 1
ATOM 708 O O . GLY A 1 92 ? 21.433 -5.074 -7.605 1.00 58.97 92 GLY A O 1
ATOM 709 N N . SER A 1 93 ? 20.139 -6.754 -6.821 1.00 55.34 93 SER A N 1
ATOM 710 C CA . SER A 1 93 ? 21.179 -7.777 -6.949 1.00 55.34 93 SER A CA 1
ATOM 711 C C . SER A 1 93 ? 21.638 -7.766 -8.405 1.00 55.34 93 SER A C 1
ATOM 713 O O . SER A 1 93 ? 20.821 -7.821 -9.328 1.00 55.34 93 SER A O 1
ATOM 715 N N . ARG A 1 94 ? 22.942 -7.563 -8.630 1.00 55.75 94 ARG A N 1
ATOM 716 C CA . ARG A 1 94 ? 23.510 -7.660 -9.975 1.00 55.75 94 ARG A CA 1
ATOM 717 C C . ARG A 1 94 ? 23.054 -9.014 -10.497 1.00 55.75 94 ARG A C 1
ATOM 719 O O . ARG A 1 94 ? 23.370 -10.023 -9.868 1.00 55.75 94 ARG A O 1
ATOM 726 N N . GLY A 1 95 ? 22.247 -9.024 -11.560 1.00 57.75 95 GLY A N 1
ATOM 727 C CA . GLY A 1 95 ? 21.802 -10.274 -12.163 1.00 57.75 95 GLY A CA 1
ATOM 728 C C . GLY A 1 95 ? 23.011 -11.185 -12.350 1.00 57.75 95 GLY A C 1
ATOM 729 O O . GLY A 1 95 ? 24.117 -10.685 -12.587 1.00 57.75 95 GLY A O 1
ATOM 730 N N . ALA A 1 96 ? 22.817 -12.496 -12.182 1.00 64.31 96 ALA A N 1
ATOM 731 C CA . ALA A 1 96 ? 23.895 -13.459 -12.364 1.00 64.31 96 ALA A CA 1
ATOM 732 C C . ALA A 1 96 ? 24.624 -13.139 -13.675 1.00 64.31 96 ALA A C 1
ATOM 734 O O . ALA A 1 96 ? 23.978 -12.929 -14.707 1.00 64.31 96 ALA A O 1
ATOM 735 N N . TYR A 1 97 ? 25.951 -13.004 -13.599 1.00 52.88 97 TYR A N 1
ATOM 736 C CA . TYR A 1 97 ? 26.779 -12.623 -14.736 1.00 52.88 97 TYR A CA 1
ATOM 737 C C . TYR A 1 97 ? 26.474 -13.570 -15.897 1.00 52.88 97 TYR A C 1
ATOM 739 O O . TYR A 1 97 ? 26.833 -14.745 -15.861 1.00 52.88 97 TYR A O 1
ATOM 747 N N . ARG A 1 98 ? 25.771 -13.070 -16.919 1.00 56.59 98 ARG A N 1
ATOM 748 C CA . ARG A 1 98 ? 25.666 -13.777 -18.192 1.00 56.59 98 ARG A CA 1
ATOM 749 C C . ARG A 1 98 ? 27.071 -13.754 -18.790 1.00 56.59 98 ARG A C 1
ATOM 751 O O . ARG A 1 98 ? 27.561 -12.647 -19.022 1.00 56.59 98 ARG A O 1
ATOM 758 N N . PRO A 1 99 ? 27.721 -14.905 -19.039 1.00 56.44 99 PRO A N 1
ATOM 759 C CA . PRO A 1 99 ? 28.977 -14.899 -19.766 1.00 56.44 99 PRO A CA 1
ATOM 760 C C . PRO A 1 99 ? 28.694 -14.286 -21.137 1.00 56.44 99 PRO A C 1
ATOM 762 O O . PRO A 1 99 ? 27.933 -14.841 -21.933 1.00 56.44 99 PRO A O 1
ATOM 765 N N . SER A 1 100 ? 29.224 -13.087 -21.386 1.00 56.88 100 SER A N 1
ATOM 766 C CA . SER A 1 100 ? 29.163 -12.515 -22.721 1.00 56.88 100 SER A CA 1
ATOM 767 C C . SER A 1 100 ? 30.021 -13.398 -23.616 1.00 56.88 100 SER A C 1
ATOM 769 O O . SER A 1 100 ? 31.164 -13.718 -23.290 1.00 56.88 100 SER A O 1
ATOM 771 N N . ALA A 1 101 ? 29.444 -13.849 -24.729 1.00 56.66 101 ALA A N 1
ATOM 772 C CA . ALA A 1 101 ? 30.193 -14.572 -25.741 1.00 56.66 101 ALA A CA 1
ATOM 773 C C . ALA A 1 101 ? 31.428 -13.744 -26.117 1.00 56.66 101 ALA A C 1
ATOM 775 O O . ALA A 1 101 ? 31.310 -12.554 -26.426 1.00 56.66 101 ALA A O 1
ATOM 776 N N . ALA A 1 102 ? 32.594 -14.383 -26.025 1.00 56.25 102 ALA A N 1
ATOM 777 C CA . ALA A 1 102 ? 33.906 -13.801 -26.241 1.00 56.25 102 ALA A CA 1
ATOM 778 C C . ALA A 1 102 ? 33.935 -12.953 -27.522 1.00 56.25 102 ALA A C 1
ATOM 780 O O . ALA A 1 102 ? 33.971 -13.473 -28.636 1.00 56.2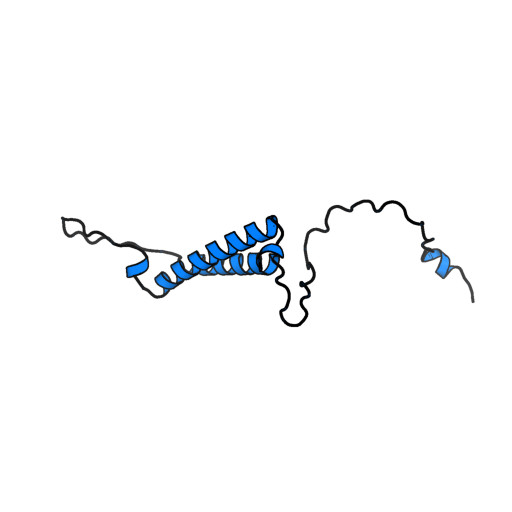5 102 ALA A O 1
ATOM 781 N N . LYS A 1 103 ? 33.935 -11.629 -27.361 1.00 49.62 103 LYS A N 1
ATOM 782 C CA . LYS A 1 103 ? 34.310 -10.688 -28.414 1.00 49.62 103 LYS A CA 1
ATOM 783 C C . LYS A 1 103 ? 35.542 -9.932 -27.950 1.00 49.62 103 LYS A C 1
ATOM 785 O O . LYS A 1 103 ? 35.478 -9.180 -26.985 1.00 49.62 103 LYS A O 1
ATOM 790 N N . SER A 1 104 ? 36.635 -10.236 -28.654 1.00 51.25 104 SER A N 1
ATOM 791 C CA . SER A 1 104 ? 37.962 -9.618 -28.641 1.00 51.25 104 SER A CA 1
ATOM 792 C C . SER A 1 104 ? 38.498 -9.264 -27.257 1.00 51.25 104 SER A C 1
ATOM 794 O O . SER A 1 104 ? 38.167 -8.220 -26.697 1.00 51.25 104 SER A O 1
ATOM 796 N N . ALA A 1 105 ? 39.398 -10.113 -26.759 1.00 51.53 105 ALA A N 1
ATOM 797 C CA . ALA A 1 105 ? 40.341 -9.781 -25.704 1.00 51.53 105 ALA A CA 1
ATOM 798 C C . ALA A 1 105 ? 41.154 -8.541 -26.119 1.00 51.53 105 ALA A C 1
ATOM 800 O O . ALA A 1 105 ? 42.218 -8.641 -26.722 1.00 51.53 105 ALA A O 1
ATOM 801 N N . GLY A 1 106 ? 40.602 -7.359 -25.849 1.00 52.66 106 GLY A N 1
ATOM 802 C CA . GLY A 1 106 ? 41.335 -6.110 -25.878 1.00 52.66 106 GLY A CA 1
ATOM 803 C C . GLY A 1 106 ? 42.379 -6.185 -24.779 1.00 52.66 106 GLY A C 1
ATOM 804 O O . GLY A 1 106 ? 42.035 -6.345 -23.609 1.00 52.66 106 GLY A O 1
ATOM 805 N N . THR A 1 107 ? 43.645 -6.137 -25.180 1.00 54.34 107 THR A N 1
ATOM 806 C CA . THR A 1 107 ? 44.816 -6.113 -24.309 1.00 54.34 107 THR A CA 1
ATOM 807 C C . THR A 1 107 ? 44.625 -5.059 -23.223 1.00 54.34 107 THR A C 1
ATOM 809 O O . THR A 1 107 ? 44.750 -3.860 -23.470 1.00 54.34 107 THR A O 1
ATOM 812 N N . VAL A 1 108 ? 44.294 -5.493 -22.008 1.00 57.53 108 VAL A N 1
ATOM 813 C CA . VAL A 1 108 ? 44.296 -4.610 -20.844 1.00 57.53 108 VAL A CA 1
ATOM 814 C C . VAL A 1 108 ? 45.756 -4.443 -20.448 1.00 57.53 108 VAL A C 1
ATOM 816 O O . VAL A 1 108 ? 46.304 -5.264 -19.716 1.00 57.53 108 VAL A O 1
ATOM 819 N N . THR A 1 109 ? 46.408 -3.409 -20.979 1.00 61.31 109 THR A N 1
ATOM 820 C CA . THR A 1 109 ? 47.774 -3.054 -20.588 1.00 61.31 109 THR A CA 1
ATOM 821 C C . THR A 1 109 ? 47.785 -2.757 -19.095 1.00 61.31 109 THR A C 1
ATOM 823 O O . THR A 1 109 ? 47.109 -1.840 -18.610 1.00 61.31 109 THR A O 1
ATOM 826 N N . SER A 1 110 ? 48.515 -3.585 -18.355 1.00 69.19 110 SER A N 1
ATOM 827 C CA . SER A 1 110 ? 48.525 -3.542 -16.904 1.00 69.19 110 SER A CA 1
ATOM 828 C C . SER A 1 110 ? 49.182 -2.247 -16.416 1.00 69.19 110 SER A C 1
ATOM 830 O O . SER A 1 110 ? 50.048 -1.668 -17.071 1.00 69.19 110 SER A O 1
ATOM 832 N N . LEU A 1 111 ? 48.783 -1.769 -15.236 1.00 56.34 111 LEU A N 1
ATOM 833 C CA . LEU A 1 111 ? 49.362 -0.574 -14.600 1.00 56.34 111 LEU A CA 1
ATOM 834 C C . LEU A 1 111 ? 50.888 -0.724 -14.389 1.00 56.34 111 LEU A C 1
ATOM 836 O O . LEU A 1 111 ? 51.620 0.262 -14.407 1.00 56.34 111 LEU A O 1
ATOM 840 N N . ARG A 1 112 ? 51.373 -1.972 -14.289 1.00 58.69 112 ARG A N 1
ATOM 841 C CA . ARG A 1 112 ? 52.799 -2.330 -14.272 1.00 58.69 112 ARG A CA 1
ATOM 842 C C . ARG A 1 112 ? 53.533 -1.991 -15.571 1.00 58.69 112 ARG A C 1
ATOM 844 O O . ARG A 1 112 ? 54.693 -1.607 -15.493 1.00 58.69 112 ARG A O 1
ATOM 851 N N . ASP A 1 113 ? 52.879 -2.085 -16.727 1.00 61.75 113 ASP A N 1
ATOM 852 C CA . ASP A 1 113 ? 53.508 -1.778 -18.019 1.00 61.75 113 ASP A CA 1
ATOM 853 C C . ASP A 1 113 ? 53.669 -0.267 -18.231 1.00 61.75 113 ASP A C 1
ATOM 855 O O . ASP A 1 113 ? 54.650 0.176 -18.823 1.00 61.75 113 ASP A O 1
ATOM 859 N N . ARG A 1 114 ? 52.754 0.545 -17.680 1.00 60.31 114 ARG A N 1
ATOM 860 C CA . ARG A 1 114 ? 52.841 2.017 -17.731 1.00 60.31 114 ARG A CA 1
ATOM 861 C C . ARG A 1 114 ? 53.941 2.599 -16.846 1.00 60.31 114 ARG A C 1
ATOM 863 O O . ARG A 1 114 ? 54.515 3.620 -17.194 1.00 60.31 114 ARG A O 1
ATOM 870 N N . LEU A 1 115 ? 54.250 1.952 -15.724 1.00 62.81 115 LEU A N 1
ATOM 871 C CA . LEU A 1 115 ? 55.280 2.409 -14.784 1.00 62.81 115 LEU A CA 1
ATOM 872 C C . LEU A 1 115 ? 56.711 2.034 -15.214 1.00 62.81 115 LEU A C 1
ATOM 874 O O . LEU A 1 115 ? 57.660 2.371 -14.513 1.00 62.81 115 LEU A O 1
ATOM 878 N N . ARG A 1 116 ? 56.877 1.325 -16.341 1.00 61.44 116 ARG A N 1
ATOM 879 C CA . ARG A 1 116 ? 58.177 0.830 -16.819 1.00 61.44 116 ARG A CA 1
ATOM 880 C C . ARG A 1 116 ? 58.793 1.650 -17.957 1.00 61.44 116 ARG A C 1
ATOM 882 O O . ARG A 1 116 ? 59.891 1.313 -18.387 1.00 61.44 116 ARG A O 1
ATOM 889 N N . GLN A 1 117 ? 58.127 2.693 -18.452 1.00 54.69 117 GLN A N 1
ATOM 890 C CA . GLN A 1 117 ? 58.729 3.599 -19.435 1.00 54.69 117 GLN 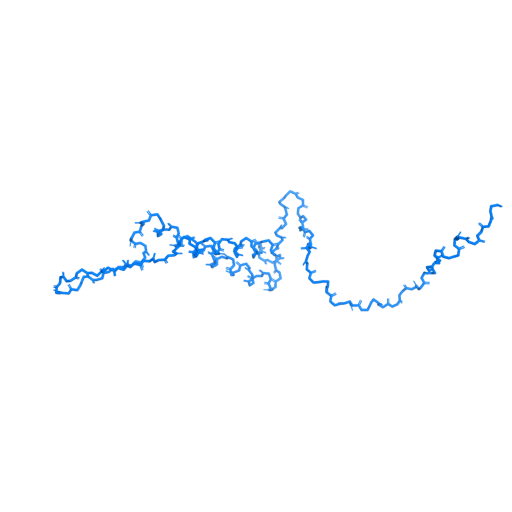A CA 1
ATOM 891 C C . GLN A 1 117 ? 59.456 4.745 -18.712 1.00 54.69 117 GLN A C 1
ATOM 893 O O . GLN A 1 117 ? 58.785 5.546 -18.059 1.00 54.69 117 GLN A O 1
ATOM 898 N N . PRO A 1 118 ? 60.797 4.839 -18.783 1.00 48.12 118 PRO A N 1
ATOM 899 C CA . PRO A 1 118 ? 61.488 6.087 -18.488 1.00 48.12 118 PRO A CA 1
ATOM 900 C C . PRO A 1 118 ? 61.233 7.081 -19.634 1.00 48.12 118 PRO A C 1
ATOM 902 O O . PRO A 1 118 ? 61.120 6.666 -20.790 1.00 48.12 118 PRO A O 1
ATOM 905 N N . GLY A 1 119 ? 61.078 8.361 -19.286 1.00 49.34 119 GLY A N 1
ATOM 906 C CA . GLY A 1 119 ? 60.940 9.464 -20.244 1.00 49.34 119 GLY A CA 1
ATOM 907 C C . GLY A 1 119 ? 62.205 9.734 -21.044 1.00 49.34 119 GLY A C 1
ATOM 908 O O . GLY A 1 119 ? 63.296 9.325 -20.582 1.00 49.34 119 GLY A O 1
#

Sequence (119 aa):
MNELAQFNPAERVILEEACRIADRLDTLDQVLSGDASGWMRLKQSQDGSEVTVTLDNALSEARQQANVLKQLVASLRIPDEVSGKRPQQRGGSRGAYRPSAAKSAGTVTSLRDRLRQPG

Radius of gyration: 27.58 Å; chains: 1; bounding box: 93×29×55 Å

Secondary structure (DSSP, 8-state):
--GGGGS-HHHHHHHHHHHHHHHHHHHHHHHHTT-TTTT---PPPTT--------TTHHHHHHHHHHHHHHHHHHH-PPPTTT-PPPP--SPPPPP--------------HHHHTT---

Foldseek 3Di:
DPPCVVDDPVLVVLVVVLVVLVVVLVLLVCVVVPVPVSPDDDDQDPVRDDDDDDDPCSVVVSVVSVVSSVVSVVVSQQADPVPSDGDDDDPDDPPDDDPDDDDDPDPPCDPVNVVPDDD